Protein AF-V5RVJ2-F1 (afdb_monomer_lite)

pLDDT: mean 89.04, std 14.17, range [38.94, 97.94]

Foldseek 3Di:
DDDQDPVNVFVVVLVVVQVVCCQWQVHRAQWDDWLDWQQADPQRKIWTWTAGPVRFIKIKIAHPPFFFFQLRLVVRCVQQQWAFPDKGHTNNPPCQLQVQLVVVVCVVPVPDPDDDPVSSVVSSSRRTGRMIMTGTDLQGAWGWGQDPVVRGIDTDDGNLSSCCRSPVVVNVPPPPPPDD

Structure (mmCIF, N/CA/C/O backbone):
data_AF-V5RVJ2-F1
#
_entry.id   AF-V5RVJ2-F1
#
loop_
_atom_site.group_PDB
_atom_site.id
_atom_site.type_symbol
_atom_site.label_atom_id
_atom_site.label_alt_id
_atom_site.label_comp_id
_atom_site.label_asym_id
_atom_site.label_entity_id
_atom_site.label_seq_id
_atom_site.pdbx_PDB_ins_code
_atom_site.Cartn_x
_atom_site.Cartn_y
_atom_site.Cartn_z
_atom_site.occupancy
_atom_site.B_iso_or_equiv
_atom_site.auth_seq_id
_atom_site.auth_comp_id
_atom_site.auth_asym_id
_atom_site.auth_atom_id
_atom_site.pdbx_PDB_model_num
ATOM 1 N N . MET A 1 1 ? -22.132 25.259 12.468 1.00 43.28 1 MET A N 1
ATOM 2 C CA . MET A 1 1 ? -20.931 24.402 12.434 1.00 43.28 1 MET A CA 1
ATOM 3 C C . MET A 1 1 ? -21.399 22.993 12.768 1.00 43.28 1 MET A C 1
ATOM 5 O O . MET A 1 1 ? -21.755 22.756 13.912 1.00 43.28 1 MET A O 1
ATOM 9 N N . LEU A 1 2 ? -21.585 22.130 11.766 1.00 46.47 2 LEU A N 1
ATOM 10 C CA . LEU A 1 2 ? -22.086 20.766 11.983 1.00 46.47 2 LEU A CA 1
ATOM 11 C C . LEU A 1 2 ? -20.946 19.912 12.546 1.00 46.47 2 LEU A C 1
ATOM 13 O O . LEU A 1 2 ? -19.918 19.755 11.891 1.00 46.47 2 LEU A O 1
ATOM 17 N N . ILE A 1 3 ? -21.116 19.410 13.768 1.00 58.00 3 ILE A N 1
ATOM 18 C CA . ILE A 1 3 ? -20.239 18.393 14.349 1.00 58.00 3 ILE A CA 1
ATOM 19 C C . ILE A 1 3 ? -20.640 17.080 13.679 1.00 58.00 3 ILE A C 1
ATOM 21 O O . ILE A 1 3 ? -21.699 16.540 13.980 1.00 58.00 3 ILE A O 1
ATOM 25 N N . MET A 1 4 ? -19.837 16.619 12.722 1.00 71.25 4 MET A N 1
ATOM 26 C CA . MET A 1 4 ? -20.039 15.315 12.095 1.00 71.25 4 MET A CA 1
ATOM 27 C C . MET A 1 4 ? -19.813 14.231 13.151 1.00 71.25 4 MET A C 1
ATOM 29 O O . MET A 1 4 ? -18.797 14.246 13.851 1.00 71.25 4 MET A O 1
ATOM 33 N N . THR A 1 5 ? -20.769 13.321 13.303 1.00 81.06 5 THR A N 1
ATOM 34 C CA . THR A 1 5 ? -20.652 12.225 14.269 1.00 81.06 5 THR A CA 1
ATOM 35 C C . THR A 1 5 ? -19.598 11.211 13.809 1.00 81.06 5 THR A C 1
ATOM 37 O O . THR A 1 5 ? -19.308 11.094 12.617 1.00 81.06 5 THR A O 1
ATOM 40 N N . ASN A 1 6 ? -19.015 10.448 14.741 1.00 80.50 6 ASN A N 1
ATOM 41 C CA . ASN A 1 6 ? -18.033 9.404 14.408 1.00 80.50 6 ASN A CA 1
ATOM 42 C C . ASN A 1 6 ? -18.618 8.359 13.428 1.00 80.50 6 ASN A C 1
ATOM 44 O O . ASN A 1 6 ? -17.943 7.919 12.498 1.00 80.50 6 ASN A O 1
ATOM 48 N N . LEU A 1 7 ? -19.911 8.042 13.568 1.00 82.75 7 LEU A N 1
ATOM 49 C CA . LEU A 1 7 ? -20.615 7.135 12.663 1.00 82.75 7 LEU A CA 1
ATOM 50 C C . LEU A 1 7 ? -20.716 7.702 11.239 1.00 82.75 7 LEU A C 1
ATOM 52 O O . LEU A 1 7 ? -20.408 6.999 10.279 1.00 82.75 7 LEU A O 1
ATOM 56 N N . GLU A 1 8 ? -21.109 8.970 11.096 1.00 87.44 8 GLU A N 1
ATOM 57 C CA . GLU A 1 8 ? -21.184 9.637 9.789 1.00 87.44 8 GLU A CA 1
ATOM 58 C C . GLU A 1 8 ? -19.806 9.746 9.128 1.00 87.44 8 GLU A C 1
ATOM 60 O O . GLU A 1 8 ? -19.687 9.511 7.924 1.00 87.44 8 GLU A O 1
ATOM 65 N N . TYR A 1 9 ? -18.760 10.047 9.910 1.00 87.88 9 TYR A N 1
ATOM 66 C CA . TYR A 1 9 ? -17.377 10.031 9.429 1.00 87.88 9 TYR A CA 1
ATOM 67 C C . TYR A 1 9 ? -17.012 8.656 8.867 1.00 87.88 9 TYR A C 1
ATOM 69 O O . TYR A 1 9 ? -16.593 8.553 7.716 1.00 87.88 9 TYR A O 1
ATOM 77 N N . THR A 1 10 ? -17.221 7.601 9.658 1.00 88.94 10 THR A N 1
ATOM 78 C CA . THR A 1 10 ? -16.851 6.230 9.293 1.00 88.94 10 THR A CA 1
ATOM 79 C C . THR A 1 10 ? -17.588 5.769 8.039 1.00 88.94 10 THR A C 1
ATOM 81 O O . THR A 1 10 ? -16.970 5.244 7.117 1.00 88.94 10 THR A O 1
ATOM 84 N N . GLN A 1 11 ? -18.893 6.033 7.938 1.00 91.25 11 GLN A N 1
ATOM 85 C CA . GLN A 1 11 ? -19.680 5.692 6.749 1.00 91.25 11 GLN A CA 1
ATOM 86 C C . GLN A 1 11 ? -19.203 6.436 5.499 1.00 91.25 11 GLN A C 1
ATOM 88 O O . GLN A 1 11 ? -19.099 5.839 4.424 1.00 91.25 11 GLN A O 1
ATOM 93 N N . ARG A 1 12 ? -18.897 7.734 5.629 1.00 93.06 12 ARG A N 1
ATOM 94 C CA . ARG A 1 12 ? -18.332 8.518 4.526 1.00 93.06 12 ARG A CA 1
ATOM 95 C C . ARG A 1 12 ? -16.988 7.942 4.098 1.00 93.06 12 ARG A C 1
ATOM 97 O O . ARG A 1 12 ? -16.764 7.739 2.909 1.00 93.06 12 ARG A O 1
ATOM 104 N N . ARG A 1 13 ? -16.126 7.629 5.063 1.00 94.31 13 ARG A N 1
ATOM 105 C CA . ARG A 1 13 ? -14.786 7.117 4.800 1.00 94.31 13 ARG A CA 1
ATOM 106 C C . ARG A 1 13 ? -14.802 5.739 4.149 1.00 94.31 13 ARG A C 1
ATOM 108 O O . ARG A 1 13 ? -14.086 5.517 3.181 1.00 94.31 13 ARG A O 1
ATOM 115 N N . ILE A 1 14 ? -15.671 4.843 4.609 1.00 94.38 14 ILE A N 1
ATOM 116 C CA . ILE A 1 14 ? -15.899 3.538 3.977 1.00 94.38 14 ILE A CA 1
ATOM 117 C C . ILE A 1 14 ? -16.297 3.706 2.507 1.00 94.38 14 ILE A C 1
ATOM 119 O O . ILE A 1 14 ? -15.772 2.995 1.649 1.00 94.38 14 ILE A O 1
ATOM 123 N N . ARG A 1 15 ? -17.175 4.667 2.193 1.00 94.44 15 ARG A N 1
ATOM 124 C CA . ARG A 1 15 ? -17.547 4.962 0.802 1.00 94.44 15 ARG A CA 1
ATOM 125 C C . ARG A 1 15 ? -16.342 5.438 -0.011 1.00 94.44 15 ARG A C 1
ATOM 127 O O . ARG A 1 15 ? -16.067 4.866 -1.055 1.00 94.44 15 ARG A O 1
ATOM 134 N N . GLU A 1 16 ? -15.581 6.404 0.502 1.00 94.31 16 GLU A N 1
ATOM 135 C CA . GLU A 1 16 ? -14.368 6.911 -0.161 1.00 94.31 16 GLU A CA 1
ATOM 136 C C . GLU A 1 16 ? -13.342 5.797 -0.437 1.00 94.31 16 GLU A C 1
ATOM 138 O O . GLU A 1 16 ? -12.762 5.730 -1.522 1.00 94.31 16 GLU A O 1
ATOM 143 N N . LEU A 1 17 ? -13.119 4.900 0.527 1.00 94.50 17 LEU A N 1
ATOM 144 C CA . LEU A 1 17 ? -12.194 3.773 0.383 1.00 94.50 17 LEU A CA 1
ATOM 145 C C . LEU A 1 17 ? -12.724 2.716 -0.596 1.00 94.50 17 LEU A C 1
ATOM 147 O O . LEU A 1 17 ? -11.939 2.137 -1.349 1.00 94.50 17 LEU A O 1
ATOM 151 N N . THR A 1 18 ? -14.042 2.501 -0.633 1.00 94.56 18 THR A N 1
ATOM 152 C CA . THR A 1 18 ? -14.694 1.628 -1.621 1.00 94.56 18 THR A CA 1
ATOM 153 C C . THR A 1 18 ? -14.470 2.174 -3.030 1.00 94.56 18 THR A C 1
ATOM 155 O O . THR A 1 18 ? -13.933 1.460 -3.878 1.00 94.56 18 THR A O 1
ATOM 158 N N . ASP A 1 19 ? -14.761 3.456 -3.249 1.00 94.44 19 ASP A N 1
ATOM 159 C CA . ASP A 1 19 ? -14.569 4.130 -4.538 1.00 94.44 19 ASP A CA 1
ATOM 160 C C . ASP A 1 19 ? -13.088 4.110 -4.954 1.00 94.44 19 ASP A C 1
ATOM 162 O O . ASP A 1 19 ? -12.749 3.803 -6.097 1.00 94.44 19 ASP A O 1
ATOM 166 N N . THR A 1 20 ? -12.179 4.350 -4.002 1.00 93.75 20 THR A N 1
ATOM 167 C CA . THR A 1 20 ? -10.724 4.277 -4.219 1.00 93.75 20 THR A CA 1
ATOM 168 C C . THR A 1 20 ? -10.294 2.871 -4.645 1.00 93.75 20 THR A C 1
ATOM 170 O O . THR A 1 20 ? -9.480 2.714 -5.561 1.00 93.75 20 THR A O 1
ATOM 173 N N . SER A 1 21 ? -10.838 1.832 -4.002 1.00 92.75 21 SER A N 1
ATOM 174 C CA . SER A 1 21 ? -10.527 0.442 -4.343 1.00 92.75 21 SER A CA 1
ATOM 175 C C . SER A 1 21 ? -10.986 0.086 -5.761 1.00 92.75 21 SER A C 1
ATOM 177 O O . SER A 1 21 ? -10.228 -0.511 -6.531 1.00 92.75 21 SER A O 1
ATOM 179 N N . GLU A 1 22 ? -12.175 0.542 -6.161 1.00 93.88 22 GLU A N 1
ATOM 180 C CA . GLU A 1 22 ? -12.688 0.347 -7.512 1.00 93.88 22 GLU A CA 1
ATOM 181 C C . GLU A 1 22 ? -11.846 1.103 -8.542 1.00 93.88 22 GLU A C 1
ATOM 183 O O . GLU A 1 22 ? -11.364 0.503 -9.505 1.00 93.88 22 GLU A O 1
ATOM 188 N N . GLN A 1 23 ? -11.585 2.387 -8.295 1.00 93.12 23 GLN A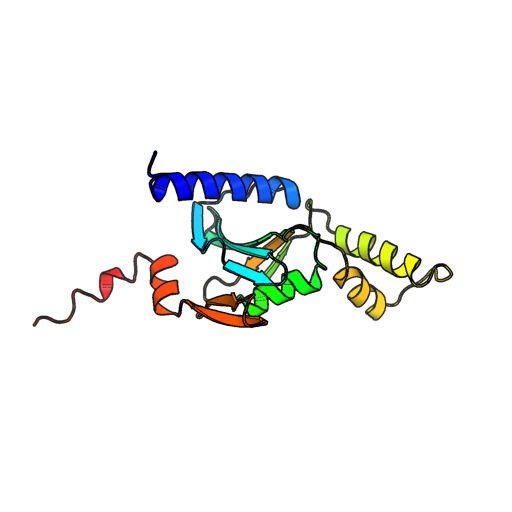 N 1
ATOM 189 C CA . GLN A 1 23 ? -10.816 3.248 -9.187 1.00 93.12 23 GLN A CA 1
ATOM 190 C C . GLN A 1 23 ? -9.419 2.681 -9.474 1.00 93.12 23 GLN A C 1
ATOM 192 O O . GLN A 1 23 ? -9.002 2.605 -10.633 1.00 93.12 23 GLN A O 1
ATOM 197 N N . TYR A 1 24 ? -8.678 2.295 -8.432 1.00 92.56 24 TYR A N 1
ATOM 198 C CA . TYR A 1 24 ? -7.276 1.903 -8.581 1.00 92.56 24 TYR A CA 1
ATOM 199 C C . TYR A 1 24 ? -7.061 0.415 -8.805 1.00 92.56 24 TYR A C 1
ATOM 201 O O . TYR A 1 24 ? -6.011 0.061 -9.332 1.00 92.56 24 TYR A O 1
ATOM 209 N N . PHE A 1 25 ? -8.003 -0.457 -8.439 1.00 92.06 25 PHE A N 1
ATOM 210 C CA . PHE A 1 25 ? -7.820 -1.913 -8.522 1.00 92.06 25 PHE A CA 1
ATOM 211 C C . PHE A 1 25 ? -8.886 -2.615 -9.361 1.00 92.06 25 PHE A C 1
ATOM 213 O O . PHE A 1 25 ? -8.806 -3.829 -9.532 1.00 92.06 25 PHE A O 1
ATOM 220 N N . GLY A 1 26 ? -9.854 -1.881 -9.919 1.00 88.12 26 GLY A N 1
ATOM 221 C CA . GLY A 1 26 ? -10.938 -2.453 -10.721 1.00 88.12 26 GLY A CA 1
ATOM 222 C C . GLY A 1 26 ? -11.869 -3.354 -9.910 1.00 88.12 26 GLY A C 1
ATOM 223 O O . GLY A 1 26 ? -12.541 -4.215 -10.476 1.00 88.12 26 GLY A O 1
ATOM 224 N N . ARG A 1 27 ? -11.865 -3.211 -8.579 1.00 84.00 27 ARG A N 1
ATOM 225 C CA . ARG A 1 27 ? -12.690 -3.988 -7.656 1.00 84.00 27 ARG A CA 1
ATOM 226 C C . ARG A 1 27 ? -13.152 -3.100 -6.512 1.00 84.00 27 ARG A C 1
ATOM 228 O O . ARG A 1 27 ? -12.333 -2.718 -5.685 1.00 84.00 27 ARG A O 1
ATOM 235 N N . ALA A 1 28 ? -14.457 -2.864 -6.432 1.00 88.25 28 ALA A N 1
ATOM 236 C CA . ALA A 1 28 ? -15.076 -2.304 -5.241 1.00 88.25 28 ALA A CA 1
ATOM 237 C C . ALA A 1 28 ? -14.987 -3.331 -4.102 1.00 88.25 28 ALA A C 1
ATOM 239 O O . ALA A 1 28 ? -15.585 -4.411 -4.170 1.00 88.25 28 ALA A O 1
ATOM 240 N N . LEU A 1 29 ? -14.187 -3.038 -3.080 1.00 88.88 29 LEU A N 1
ATOM 241 C CA . LEU A 1 29 ? -14.184 -3.827 -1.855 1.00 88.88 29 LEU A CA 1
ATOM 242 C C . LEU A 1 29 ? -15.490 -3.596 -1.099 1.00 88.88 29 LEU A C 1
ATOM 244 O O . LEU A 1 29 ? -15.879 -2.463 -0.839 1.00 88.88 29 LEU A O 1
ATOM 248 N N . GLU A 1 30 ? -16.146 -4.679 -0.694 1.00 92.50 30 GLU A N 1
ATOM 249 C CA . GLU A 1 30 ? -17.307 -4.600 0.190 1.00 92.50 30 GLU A CA 1
ATOM 250 C C . GLU A 1 30 ? -16.841 -4.442 1.640 1.00 92.50 30 GLU A C 1
ATOM 252 O O . GLU A 1 30 ? -16.854 -5.401 2.414 1.00 92.50 30 GLU A O 1
ATOM 257 N N . ILE A 1 31 ? -16.377 -3.238 1.974 1.00 93.62 31 ILE A N 1
ATOM 258 C CA . ILE A 1 31 ? -15.823 -2.906 3.288 1.00 93.62 31 ILE A CA 1
ATOM 259 C C . ILE A 1 31 ? -16.935 -2.974 4.341 1.00 93.62 31 ILE A C 1
ATOM 261 O O . ILE A 1 31 ? -17.958 -2.297 4.213 1.00 93.62 31 ILE A O 1
ATOM 265 N N . THR A 1 32 ? -16.732 -3.776 5.384 1.00 92.81 32 THR A N 1
ATOM 266 C CA . THR A 1 32 ? -17.629 -3.834 6.549 1.00 92.81 32 THR A CA 1
ATOM 267 C C . THR A 1 32 ? -17.139 -2.951 7.674 1.00 92.81 32 THR A C 1
ATOM 269 O O . THR A 1 32 ? -17.929 -2.222 8.266 1.00 92.81 32 THR A O 1
ATOM 272 N N . ASP A 1 33 ? -15.834 -2.992 7.923 1.00 92.06 33 ASP A N 1
ATOM 273 C CA . ASP A 1 33 ? -15.218 -2.380 9.089 1.00 92.06 33 ASP A CA 1
ATOM 274 C C . ASP A 1 33 ? -13.962 -1.623 8.675 1.00 92.06 33 ASP A C 1
ATOM 276 O O . ASP A 1 33 ? -13.124 -2.122 7.917 1.00 92.06 33 ASP A O 1
ATOM 280 N N . LEU A 1 34 ? -13.844 -0.404 9.194 1.00 94.38 34 LEU A N 1
ATOM 281 C CA . LEU A 1 34 ? -12.648 0.419 9.110 1.00 94.38 34 LEU A CA 1
ATOM 282 C C . LEU A 1 34 ? -11.960 0.371 10.475 1.00 94.38 34 LEU A C 1
ATOM 284 O O . LEU A 1 34 ? -12.455 0.954 11.436 1.00 94.38 34 LEU A O 1
ATOM 288 N N . HIS A 1 35 ? -10.836 -0.336 10.550 1.00 93.81 35 HIS A N 1
ATOM 289 C CA . HIS A 1 35 ? -10.123 -0.586 11.806 1.00 93.81 35 HIS A CA 1
ATOM 290 C C . HIS A 1 35 ? -9.205 0.571 12.161 1.00 93.81 35 HIS A C 1
ATOM 292 O O . HIS A 1 35 ? -9.229 1.098 13.268 1.00 93.81 35 HIS A O 1
ATOM 298 N N . PHE A 1 36 ? -8.401 0.983 11.187 1.00 95.12 36 PHE A N 1
ATOM 299 C CA . PHE A 1 36 ? -7.477 2.095 11.327 1.00 95.12 36 PHE A CA 1
ATOM 300 C C . PHE A 1 36 ? -7.506 2.919 10.052 1.00 95.12 36 PHE A C 1
ATOM 302 O O . PHE A 1 36 ? -7.591 2.376 8.952 1.00 95.12 36 PHE A O 1
ATOM 309 N N . ASP A 1 37 ? -7.409 4.230 10.198 1.00 94.44 37 ASP A N 1
ATOM 310 C CA . ASP A 1 37 ? -7.463 5.161 9.082 1.00 94.44 37 ASP A CA 1
ATOM 311 C C . ASP A 1 37 ? -6.396 6.239 9.234 1.00 94.44 37 ASP A C 1
ATOM 313 O O . ASP A 1 37 ? -5.932 6.509 10.344 1.00 94.44 37 ASP A O 1
ATOM 317 N N . ASP A 1 38 ? -6.004 6.826 8.105 1.00 93.62 38 ASP A N 1
ATOM 318 C CA . ASP A 1 38 ? -5.046 7.929 8.021 1.00 93.62 38 ASP A CA 1
ATOM 319 C C . ASP A 1 38 ? -3.735 7.686 8.798 1.00 93.62 38 ASP A C 1
ATOM 321 O O . ASP A 1 38 ? -3.142 8.587 9.402 1.00 93.62 38 ASP A O 1
ATOM 325 N N . ILE A 1 39 ? -3.233 6.446 8.767 1.00 96.75 39 ILE A N 1
ATOM 326 C CA . ILE A 1 39 ? -1.910 6.138 9.305 1.00 96.75 39 ILE A CA 1
ATOM 327 C C . ILE A 1 39 ? -0.880 6.731 8.346 1.00 96.75 39 ILE A C 1
ATOM 329 O O . ILE A 1 39 ? -0.688 6.238 7.232 1.00 96.75 39 ILE A O 1
ATOM 333 N N . ASN A 1 40 ? -0.200 7.789 8.787 1.00 97.12 40 ASN A N 1
ATOM 334 C CA . ASN A 1 40 ? 0.837 8.424 7.980 1.00 97.12 40 ASN A CA 1
ATOM 335 C C . ASN A 1 40 ? 1.951 7.437 7.614 1.00 97.12 40 ASN A C 1
ATOM 337 O O . ASN A 1 40 ? 2.505 6.744 8.471 1.00 97.12 40 ASN A O 1
ATOM 341 N N . ALA A 1 41 ? 2.339 7.479 6.350 1.00 97.12 41 ALA A N 1
ATOM 342 C CA . ALA A 1 41 ? 3.528 6.882 5.775 1.00 97.12 41 ALA A CA 1
ATOM 343 C C . ALA A 1 41 ? 4.356 7.988 5.079 1.00 97.12 41 ALA A C 1
ATOM 345 O O . ALA A 1 41 ? 3.854 9.098 4.899 1.00 97.12 41 ALA A O 1
ATOM 346 N N . PRO A 1 42 ? 5.624 7.729 4.712 1.00 96.12 42 PRO A N 1
ATOM 347 C CA . PRO A 1 42 ? 6.466 8.724 4.051 1.00 96.12 42 PRO A CA 1
ATOM 348 C C . PRO A 1 42 ? 5.843 9.314 2.781 1.00 96.12 42 PRO A C 1
ATOM 350 O O . PRO A 1 42 ? 5.106 8.632 2.067 1.00 96.12 42 PRO A O 1
ATOM 353 N N . HIS A 1 43 ? 6.241 10.545 2.452 1.00 94.44 43 HIS A N 1
ATOM 354 C CA . HIS A 1 43 ? 5.807 11.261 1.245 1.00 94.44 43 HIS A CA 1
ATOM 355 C C . HIS A 1 43 ? 4.291 11.467 1.190 1.00 94.44 43 HIS A C 1
ATOM 357 O O . HIS A 1 43 ? 3.676 11.277 0.137 1.00 94.44 43 HIS A O 1
ATOM 363 N N . GLU A 1 44 ? 3.702 11.852 2.328 1.00 95.12 44 GLU A N 1
ATOM 364 C CA . GLU A 1 44 ? 2.267 12.155 2.449 1.00 95.12 44 GLU A CA 1
ATOM 365 C C . GLU A 1 44 ? 1.362 10.951 2.128 1.00 95.12 44 GLU A C 1
ATOM 367 O O . GLU A 1 44 ? 0.168 11.116 1.878 1.00 95.12 44 GLU A O 1
ATOM 372 N N . ALA A 1 45 ? 1.916 9.736 2.098 1.00 96.56 45 ALA A N 1
ATOM 373 C CA . ALA A 1 45 ? 1.128 8.540 1.875 1.00 96.56 45 ALA A CA 1
ATOM 374 C C . ALA A 1 45 ? 0.296 8.215 3.123 1.00 96.56 45 ALA A C 1
ATOM 376 O O . ALA A 1 45 ? 0.741 8.407 4.255 1.00 96.56 45 ALA A O 1
ATOM 377 N N . LEU A 1 46 ? -0.905 7.686 2.913 1.00 97.31 46 LEU A N 1
ATOM 378 C CA . LEU A 1 46 ? -1.820 7.292 3.981 1.00 97.31 46 LEU A CA 1
ATOM 379 C C . LEU A 1 46 ? -2.145 5.810 3.861 1.00 97.31 46 LEU A C 1
ATOM 381 O O . LEU A 1 46 ? -2.357 5.307 2.755 1.00 97.31 46 LEU A O 1
ATOM 385 N N . ILE A 1 47 ? -2.168 5.122 5.000 1.00 97.94 47 ILE A N 1
ATOM 386 C CA . ILE A 1 47 ? -2.553 3.716 5.104 1.00 97.94 47 ILE A CA 1
ATOM 387 C C . ILE A 1 47 ? -3.877 3.628 5.865 1.00 97.94 47 ILE A C 1
ATOM 389 O O . ILE A 1 47 ? -3.987 4.133 6.982 1.00 97.94 47 ILE A O 1
ATOM 393 N N . SER A 1 48 ? -4.842 2.926 5.278 1.00 97.81 48 SER A N 1
ATOM 394 C CA . SER A 1 48 ? -6.090 2.526 5.932 1.00 97.81 48 SER A CA 1
ATOM 395 C C . SER A 1 48 ? -6.136 0.999 6.036 1.00 97.81 48 SER A C 1
ATOM 397 O O . SER A 1 48 ? -5.794 0.294 5.082 1.00 97.81 48 SER A O 1
ATOM 399 N N . ILE A 1 49 ? -6.547 0.482 7.194 1.00 97.19 49 ILE A N 1
ATOM 400 C CA . ILE A 1 49 ? -6.710 -0.946 7.482 1.00 97.19 49 ILE A CA 1
ATOM 401 C C . ILE A 1 49 ? -8.194 -1.233 7.657 1.00 97.19 49 ILE A C 1
ATOM 403 O O . ILE A 1 49 ? -8.871 -0.592 8.458 1.00 97.19 49 ILE A O 1
ATOM 407 N N . LEU A 1 50 ? -8.691 -2.212 6.913 1.00 95.88 50 LEU A N 1
ATOM 408 C CA . LEU A 1 50 ? -10.117 -2.486 6.791 1.00 95.88 50 LEU A CA 1
ATOM 409 C C . LEU A 1 50 ? -10.386 -3.981 6.643 1.00 95.88 50 LEU A C 1
ATOM 411 O O . LEU A 1 50 ? -9.485 -4.737 6.272 1.00 95.88 50 LEU A O 1
ATOM 415 N N . SER A 1 51 ? -11.625 -4.397 6.885 1.00 95.12 51 SER A N 1
ATOM 416 C CA . SER A 1 51 ? -12.091 -5.754 6.592 1.00 95.12 51 SER A CA 1
ATOM 417 C C . SER A 1 51 ? -13.237 -5.761 5.591 1.00 95.12 51 SER A C 1
ATOM 419 O O . SER A 1 51 ? -14.027 -4.819 5.520 1.00 95.12 51 SER A O 1
ATOM 421 N N . ASP A 1 52 ? -13.303 -6.829 4.798 1.00 94.00 52 ASP A N 1
ATOM 422 C CA . ASP A 1 52 ? -14.429 -7.100 3.907 1.00 94.00 52 ASP A CA 1
ATOM 423 C C . ASP A 1 52 ? -15.473 -8.024 4.555 1.00 94.00 52 ASP A C 1
ATOM 425 O O . ASP A 1 52 ? -15.251 -8.626 5.609 1.00 94.00 52 ASP A O 1
ATOM 429 N N . LYS A 1 53 ? -16.612 -8.206 3.878 1.00 90.25 53 LYS A N 1
ATOM 430 C CA . LYS A 1 53 ? -17.670 -9.140 4.311 1.00 90.25 53 LYS A CA 1
ATOM 431 C C . LYS A 1 53 ? -17.226 -10.598 4.419 1.00 90.25 53 LYS A C 1
ATOM 433 O O . LYS A 1 53 ? -17.929 -11.395 5.037 1.00 90.25 53 LYS A O 1
ATOM 438 N N . GLN A 1 54 ? -16.117 -10.976 3.786 1.00 90.75 54 GLN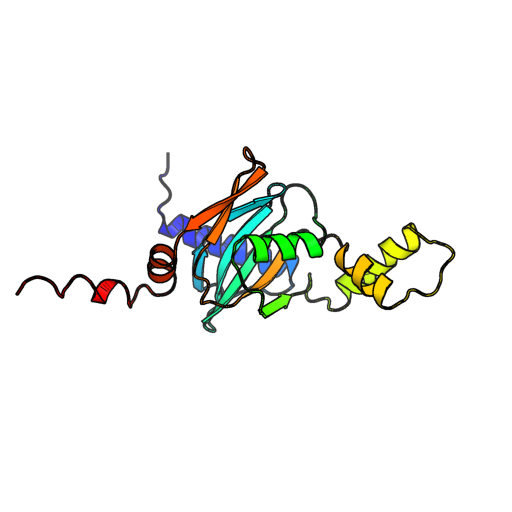 A N 1
ATOM 439 C CA . GLN A 1 54 ? -15.559 -12.322 3.881 1.00 90.75 54 GLN A CA 1
ATOM 440 C C . GLN A 1 54 ? -14.647 -12.484 5.111 1.00 90.75 54 GLN A C 1
ATOM 442 O O . GLN A 1 54 ? -14.146 -13.583 5.353 1.00 90.75 54 GLN A O 1
ATOM 447 N N . GLY A 1 55 ? -14.449 -11.421 5.897 1.00 89.75 55 GLY A N 1
ATOM 448 C CA . GLY A 1 55 ? -13.596 -11.410 7.082 1.00 89.75 55 GLY A CA 1
ATOM 449 C C . GLY A 1 55 ? -12.107 -11.297 6.754 1.00 89.75 55 GLY A C 1
ATOM 450 O O . GLY A 1 55 ? -11.269 -11.558 7.616 1.00 89.75 55 GLY A O 1
ATOM 451 N N . TYR A 1 56 ? -11.741 -10.942 5.520 1.00 94.56 56 TYR A N 1
ATOM 452 C CA . TYR A 1 56 ? -10.347 -10.704 5.167 1.00 94.56 56 TYR A CA 1
ATOM 453 C C . TYR A 1 56 ? -9.937 -9.277 5.507 1.00 94.56 56 TYR A C 1
ATOM 455 O O . TYR A 1 56 ? -10.659 -8.329 5.214 1.00 94.56 56 TYR A O 1
ATOM 463 N N . THR A 1 57 ? -8.737 -9.132 6.069 1.00 95.81 57 THR A N 1
ATOM 464 C CA . THR A 1 57 ? -8.153 -7.827 6.388 1.00 95.81 57 THR A CA 1
ATOM 465 C C . THR A 1 57 ? -7.261 -7.342 5.254 1.00 95.81 57 THR A C 1
ATOM 467 O O . THR A 1 57 ? -6.406 -8.071 4.733 1.00 95.81 57 THR A O 1
ATOM 470 N N . TYR A 1 58 ? -7.458 -6.084 4.881 1.00 96.88 58 TYR A N 1
ATOM 471 C CA . TYR A 1 58 ? -6.713 -5.399 3.843 1.00 96.88 58 TYR A CA 1
ATOM 472 C C . TYR A 1 58 ? -6.045 -4.149 4.394 1.00 96.88 58 TYR A C 1
ATOM 474 O O . TYR A 1 58 ? -6.574 -3.481 5.278 1.00 96.88 58 TYR A O 1
ATOM 482 N N . ALA A 1 59 ? -4.902 -3.814 3.808 1.00 97.44 59 ALA A N 1
ATOM 483 C CA . ALA A 1 59 ? -4.302 -2.499 3.912 1.00 97.44 59 ALA A CA 1
ATOM 484 C C . ALA A 1 59 ? -4.357 -1.817 2.544 1.00 97.44 59 ALA A C 1
ATOM 486 O O . ALA A 1 59 ? -3.891 -2.375 1.542 1.00 97.44 59 ALA A O 1
ATOM 487 N N . LEU A 1 60 ? -4.918 -0.614 2.514 1.00 96.81 60 LEU A N 1
ATOM 488 C CA . LEU A 1 60 ? -4.919 0.267 1.358 1.00 96.81 60 LEU A CA 1
ATOM 489 C C . LEU A 1 60 ? -3.945 1.409 1.627 1.00 96.81 60 LEU A C 1
ATOM 491 O O . LEU A 1 60 ? -4.110 2.152 2.586 1.00 96.81 60 LEU A O 1
ATOM 495 N N . VAL A 1 61 ? -2.932 1.537 0.778 1.00 97.00 61 VAL A N 1
ATOM 496 C CA . VAL A 1 61 ? -1.986 2.651 0.797 1.00 97.00 61 VAL A CA 1
ATOM 497 C C . VAL A 1 61 ? -2.317 3.571 -0.360 1.00 97.00 61 VAL A C 1
ATOM 499 O O . VAL A 1 61 ? -2.300 3.128 -1.508 1.00 97.00 61 VAL A O 1
ATOM 502 N N . VAL A 1 62 ? -2.566 4.842 -0.081 1.00 96.06 62 VAL A N 1
ATOM 503 C CA . VAL A 1 62 ? -2.743 5.879 -1.100 1.00 96.06 62 VAL A CA 1
ATOM 504 C C . VAL A 1 62 ? -1.538 6.805 -1.029 1.00 96.06 62 VAL A C 1
ATOM 506 O O . VAL A 1 62 ? -1.232 7.351 0.027 1.00 96.06 62 VAL A O 1
ATOM 509 N N . ALA A 1 63 ? -0.814 6.939 -2.139 1.00 94.94 63 ALA A N 1
ATOM 510 C CA . ALA A 1 63 ? 0.276 7.897 -2.252 1.00 94.94 63 ALA A CA 1
ATOM 511 C C . ALA A 1 63 ? -0.278 9.328 -2.200 1.00 94.94 63 ALA A C 1
ATOM 513 O O . ALA A 1 63 ? -1.396 9.573 -2.657 1.00 94.94 63 ALA A O 1
ATOM 514 N N . GLY A 1 64 ? 0.520 10.266 -1.686 1.00 92.62 64 GLY A N 1
ATOM 515 C CA . GLY A 1 64 ? 0.166 11.682 -1.667 1.00 92.62 64 GLY A CA 1
ATOM 516 C C . GLY A 1 64 ? 0.205 12.326 -3.056 1.00 92.62 64 GLY A C 1
ATOM 517 O O . GLY A 1 64 ? -0.263 11.778 -4.056 1.00 92.62 64 GLY A O 1
ATOM 518 N N . SER A 1 65 ? 0.813 13.506 -3.149 1.00 90.00 65 SER A N 1
ATOM 519 C CA . SER A 1 65 ? 0.807 14.321 -4.375 1.00 90.00 65 SER A CA 1
ATOM 520 C C . SER A 1 65 ? 1.456 13.681 -5.616 1.00 90.00 65 SER A C 1
ATOM 522 O O . SER A 1 65 ? 1.237 14.160 -6.732 1.00 90.00 65 SER A O 1
ATOM 524 N N . ARG A 1 66 ? 2.263 12.620 -5.465 1.00 92.25 66 ARG A N 1
ATOM 525 C CA . ARG A 1 66 ? 2.951 11.945 -6.580 1.00 92.25 66 ARG A CA 1
ATOM 526 C C . ARG A 1 66 ? 2.903 10.421 -6.453 1.00 92.25 66 ARG A C 1
ATOM 528 O O . ARG A 1 66 ? 3.116 9.921 -5.344 1.00 92.25 66 ARG A O 1
ATOM 535 N N . PRO A 1 67 ? 2.761 9.686 -7.576 1.00 94.00 67 PRO A N 1
ATOM 536 C CA . PRO A 1 67 ? 2.905 8.237 -7.588 1.00 94.00 67 PRO A CA 1
ATOM 537 C C . PRO A 1 67 ? 4.247 7.803 -6.996 1.00 94.00 67 PRO A C 1
ATOM 539 O O . PRO A 1 67 ? 5.289 8.377 -7.319 1.00 94.00 67 PRO A O 1
ATOM 542 N N . GLN A 1 68 ? 4.222 6.761 -6.172 1.00 95.31 68 GLN A N 1
ATOM 543 C CA . GLN A 1 68 ? 5.417 6.189 -5.555 1.00 95.31 68 GLN A CA 1
ATOM 544 C C . GLN A 1 68 ? 5.778 4.857 -6.218 1.00 95.31 68 GLN A C 1
ATOM 546 O O . GLN A 1 68 ? 4.891 4.156 -6.716 1.00 95.31 68 GLN A O 1
ATOM 551 N N . PRO A 1 69 ? 7.059 4.459 -6.226 1.00 95.75 69 PRO A N 1
ATOM 552 C CA . PRO A 1 69 ? 7.444 3.123 -6.654 1.00 95.75 69 PRO A CA 1
ATOM 553 C C . PRO A 1 69 ? 6.711 2.048 -5.848 1.00 95.75 69 PRO A C 1
ATOM 555 O O . PRO A 1 69 ? 6.641 2.114 -4.619 1.00 95.75 69 PRO A O 1
ATOM 558 N N . TYR A 1 70 ? 6.235 1.006 -6.528 1.00 93.44 70 TYR A N 1
ATOM 559 C CA . TYR A 1 70 ? 5.572 -0.138 -5.895 1.00 93.44 70 TYR A CA 1
ATOM 560 C C . TYR A 1 70 ? 6.372 -0.724 -4.720 1.00 93.44 70 TYR A C 1
ATOM 562 O O . TYR A 1 70 ? 5.817 -1.045 -3.665 1.00 93.44 70 TYR A O 1
ATOM 570 N N . ARG A 1 71 ? 7.699 -0.821 -4.871 1.00 94.88 71 ARG A N 1
ATOM 571 C CA . ARG A 1 71 ? 8.587 -1.307 -3.808 1.00 94.88 71 ARG A CA 1
ATOM 572 C C . ARG A 1 71 ? 8.519 -0.466 -2.537 1.00 94.88 71 ARG A C 1
ATOM 574 O O . ARG A 1 71 ? 8.696 -1.019 -1.458 1.00 94.88 71 ARG A O 1
ATOM 581 N N . ASP A 1 72 ? 8.309 0.841 -2.659 1.00 96.00 72 ASP A N 1
ATOM 582 C CA . ASP A 1 72 ? 8.334 1.757 -1.525 1.00 96.00 72 ASP A CA 1
ATOM 583 C C . ASP A 1 72 ? 6.985 1.731 -0.803 1.00 96.00 72 ASP A C 1
ATOM 585 O O . ASP A 1 72 ? 6.973 1.557 0.412 1.00 96.00 72 ASP A O 1
ATOM 589 N N . LEU A 1 73 ? 5.864 1.676 -1.533 1.00 95.31 73 LEU A N 1
ATOM 590 C CA . LEU A 1 73 ? 4.547 1.406 -0.934 1.00 95.31 73 LEU A CA 1
ATOM 591 C C . LEU A 1 73 ? 4.525 0.071 -0.169 1.00 95.31 73 LEU A C 1
ATOM 593 O O . LEU A 1 73 ? 4.027 -0.008 0.954 1.00 95.31 73 LEU A O 1
ATOM 597 N N . ARG A 1 74 ? 5.138 -0.982 -0.729 1.00 95.38 74 ARG A N 1
ATOM 598 C CA . ARG A 1 74 ? 5.279 -2.276 -0.039 1.00 95.38 74 ARG A CA 1
ATOM 599 C C . ARG A 1 74 ? 6.148 -2.174 1.218 1.00 95.38 74 ARG A C 1
ATOM 601 O O . ARG A 1 74 ? 5.858 -2.836 2.215 1.00 95.38 74 ARG A O 1
ATOM 608 N N . LYS A 1 75 ? 7.216 -1.370 1.188 1.00 96.44 75 LYS A N 1
ATOM 609 C CA . LYS A 1 75 ? 8.031 -1.108 2.383 1.00 96.44 75 LYS A CA 1
ATOM 610 C C . LYS A 1 75 ? 7.230 -0.367 3.445 1.00 96.44 75 LYS A C 1
ATOM 612 O O . LYS A 1 75 ? 7.402 -0.705 4.607 1.00 96.44 75 LYS A O 1
ATOM 617 N N . TYR A 1 76 ? 6.357 0.574 3.078 1.00 97.50 76 TYR A N 1
ATOM 618 C CA . TYR A 1 76 ? 5.534 1.298 4.053 1.00 97.50 76 TYR A CA 1
ATOM 619 C C . TYR A 1 76 ? 4.648 0.349 4.849 1.00 97.50 76 TYR A C 1
ATOM 621 O O . TYR A 1 76 ? 4.658 0.419 6.069 1.00 97.50 76 TYR A O 1
ATOM 629 N N . LEU A 1 77 ? 3.983 -0.601 4.184 1.00 97.56 77 LEU A N 1
ATOM 630 C CA . LEU A 1 77 ? 3.189 -1.631 4.864 1.00 97.56 77 LEU A CA 1
ATOM 631 C C . LEU A 1 77 ? 4.025 -2.427 5.872 1.00 97.56 77 LEU A C 1
ATOM 633 O O . LEU A 1 77 ? 3.647 -2.560 7.032 1.00 97.56 77 LEU A O 1
ATOM 637 N N . LYS A 1 78 ? 5.204 -2.897 5.452 1.00 97.12 78 LYS A N 1
ATOM 638 C CA . LYS A 1 78 ? 6.105 -3.644 6.337 1.00 97.12 78 LYS A CA 1
ATOM 639 C C . LYS A 1 78 ? 6.584 -2.793 7.517 1.00 97.12 78 LYS A C 1
ATOM 641 O O . LYS A 1 78 ? 6.634 -3.273 8.643 1.00 97.12 78 LYS A O 1
ATOM 646 N N . SER A 1 79 ? 6.956 -1.541 7.264 1.00 97.62 79 SER A N 1
ATOM 647 C CA . SER A 1 79 ? 7.420 -0.611 8.294 1.00 97.62 79 SER A CA 1
ATOM 648 C C . SER A 1 79 ? 6.308 -0.155 9.237 1.00 97.62 79 SER A C 1
ATOM 650 O O . SER A 1 79 ? 6.611 0.177 10.378 1.00 97.62 79 SER A O 1
ATOM 652 N N . ALA A 1 80 ? 5.049 -0.205 8.798 1.00 97.56 80 ALA A N 1
ATOM 653 C CA . ALA A 1 80 ? 3.880 0.004 9.642 1.00 97.56 80 ALA A CA 1
ATOM 654 C C . ALA A 1 80 ? 3.625 -1.165 10.612 1.00 97.56 80 ALA A C 1
ATOM 656 O O . ALA A 1 80 ? 2.772 -1.039 11.480 1.00 97.56 80 ALA A O 1
ATOM 657 N N . GLY A 1 81 ? 4.359 -2.280 10.499 1.00 97.00 81 GLY A N 1
ATOM 658 C CA . GLY A 1 81 ? 4.165 -3.481 11.320 1.00 97.00 81 GLY A CA 1
ATOM 659 C C . GLY A 1 81 ? 3.240 -4.525 10.689 1.00 97.00 81 GLY A C 1
ATOM 660 O O . GLY A 1 81 ? 2.857 -5.480 11.357 1.00 97.00 81 GLY A O 1
ATOM 661 N N . LEU A 1 82 ? 2.889 -4.370 9.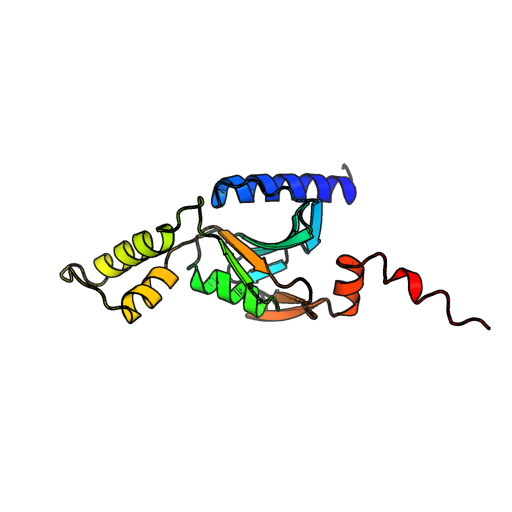407 1.00 97.38 82 LEU A N 1
ATOM 662 C CA . LEU A 1 82 ? 1.937 -5.244 8.725 1.00 97.38 82 LEU A CA 1
ATOM 663 C C . LEU A 1 82 ? 2.654 -6.355 7.955 1.00 97.38 82 LEU A C 1
ATOM 665 O O . LEU A 1 82 ? 3.572 -6.109 7.162 1.00 97.38 82 LEU A O 1
ATOM 669 N N . GLU A 1 83 ? 2.181 -7.585 8.131 1.00 96.38 83 GLU A N 1
ATOM 670 C CA . GLU A 1 83 ? 2.603 -8.719 7.318 1.00 96.38 83 GLU A CA 1
ATOM 671 C C . GLU A 1 83 ? 1.739 -8.821 6.058 1.00 96.38 83 GLU A C 1
ATOM 673 O O . GLU A 1 83 ? 0.527 -9.018 6.113 1.00 96.38 83 GLU A O 1
ATOM 678 N N . VAL A 1 84 ? 2.375 -8.675 4.896 1.00 96.25 84 VAL A N 1
ATOM 679 C CA . VAL A 1 84 ? 1.704 -8.723 3.593 1.00 96.25 84 VAL A CA 1
ATOM 680 C C . VAL A 1 84 ? 1.605 -10.166 3.109 1.00 96.25 84 VAL A C 1
ATOM 682 O O . VAL A 1 84 ? 2.611 -10.756 2.714 1.00 96.25 84 VAL A O 1
ATOM 685 N N . LEU A 1 85 ? 0.380 -10.687 3.036 1.00 96.25 85 LEU A N 1
ATOM 686 C CA . LEU A 1 85 ? 0.089 -12.024 2.511 1.00 96.25 85 LEU A CA 1
ATOM 687 C C . LEU A 1 85 ? -0.022 -12.024 0.983 1.00 96.25 85 LEU A C 1
ATOM 689 O O . LEU A 1 85 ? 0.439 -12.945 0.311 1.00 96.25 85 LEU A O 1
ATOM 693 N N . LYS A 1 86 ? -0.655 -10.991 0.416 1.00 93.94 86 LYS A N 1
ATOM 694 C CA . LYS A 1 86 ? -0.841 -10.852 -1.035 1.00 93.94 86 LYS A CA 1
ATOM 695 C C . LYS A 1 86 ? -0.964 -9.389 -1.430 1.00 93.94 86 LYS A C 1
ATOM 697 O O . LYS A 1 86 ? -1.764 -8.669 -0.850 1.00 93.94 86 LYS A O 1
ATOM 702 N N . MET A 1 87 ? -0.242 -8.981 -2.469 1.00 92.62 87 MET A N 1
ATOM 703 C CA . MET A 1 87 ? -0.415 -7.672 -3.107 1.00 92.62 87 MET A CA 1
ATOM 704 C C . MET A 1 87 ? -1.357 -7.792 -4.305 1.00 92.62 87 MET A C 1
ATOM 706 O O . MET A 1 87 ? -1.315 -8.791 -5.027 1.00 92.62 87 MET A O 1
ATOM 710 N N . TYR A 1 88 ? -2.187 -6.775 -4.524 1.00 91.75 88 TYR A N 1
ATOM 711 C CA . TYR A 1 88 ? -3.078 -6.693 -5.677 1.00 91.75 88 TYR A CA 1
ATOM 712 C C . TYR A 1 88 ? -2.518 -5.708 -6.705 1.00 91.75 88 TYR A C 1
ATOM 714 O O . TYR A 1 88 ? -2.123 -4.599 -6.330 1.00 91.75 88 TYR A O 1
ATOM 722 N N . PRO A 1 89 ? -2.457 -6.092 -7.990 1.00 88.94 89 PRO A N 1
ATOM 723 C CA . PRO A 1 89 ? -1.999 -5.184 -9.025 1.00 88.94 89 PRO A CA 1
ATOM 724 C C . PRO A 1 89 ? -3.047 -4.095 -9.311 1.00 88.94 89 PRO A C 1
ATOM 726 O O . PRO A 1 89 ? -4.250 -4.362 -9.204 1.00 88.94 89 PRO A O 1
ATOM 729 N N . PRO A 1 90 ? -2.614 -2.886 -9.712 1.00 90.69 90 PRO A N 1
ATOM 730 C CA . PRO A 1 90 ? -3.516 -1.830 -10.151 1.00 90.69 90 PRO A CA 1
ATOM 731 C C . PRO A 1 90 ? -4.414 -2.277 -11.308 1.00 90.69 90 PRO A C 1
ATOM 733 O O . PRO A 1 90 ? -3.991 -3.035 -12.178 1.00 90.69 90 PRO A O 1
ATOM 736 N N . HIS A 1 91 ? -5.653 -1.794 -11.318 1.00 89.06 91 HIS A N 1
ATOM 737 C CA . HIS A 1 91 ? -6.688 -2.049 -12.323 1.00 89.06 91 HIS A CA 1
ATOM 738 C C . HIS A 1 91 ? -6.925 -3.536 -12.634 1.00 89.06 91 HIS A C 1
ATOM 740 O O . HIS A 1 91 ? -7.382 -3.870 -13.724 1.00 89.06 91 HIS A O 1
ATOM 746 N N . ASN A 1 92 ? -6.583 -4.430 -11.698 1.00 87.00 92 ASN A N 1
ATOM 747 C CA . ASN A 1 92 ? -6.586 -5.879 -11.895 1.00 87.00 92 ASN A CA 1
ATOM 748 C C . ASN A 1 92 ? -5.698 -6.350 -13.077 1.00 87.00 92 ASN A C 1
ATOM 750 O O . ASN A 1 92 ? -5.858 -7.461 -13.583 1.00 87.00 92 ASN A O 1
ATOM 754 N N . ASP A 1 93 ? -4.739 -5.522 -13.503 1.00 90.56 93 ASP A N 1
ATOM 755 C CA . ASP A 1 93 ? -3.804 -5.797 -14.596 1.00 90.56 93 ASP A CA 1
ATOM 756 C C . ASP A 1 93 ? -2.571 -6.531 -14.048 1.00 90.56 93 ASP A C 1
ATOM 758 O O . ASP A 1 93 ? -1.635 -5.922 -13.527 1.00 90.56 93 ASP A O 1
ATOM 762 N N . GLN A 1 94 ? -2.558 -7.862 -14.171 1.00 89.19 94 GLN A N 1
ATOM 763 C CA . GLN A 1 94 ? -1.444 -8.707 -13.708 1.00 89.19 94 GLN A CA 1
ATOM 764 C C . GLN A 1 94 ? -0.107 -8.363 -14.390 1.00 89.19 94 GLN A C 1
ATOM 766 O O . GLN A 1 94 ? 0.954 -8.601 -13.816 1.00 89.19 94 GLN A O 1
ATOM 771 N N . GLU A 1 95 ? -0.148 -7.750 -15.576 1.00 92.94 95 GLU A N 1
ATOM 772 C CA . GLU A 1 95 ? 1.028 -7.352 -16.350 1.00 92.94 95 GLU A CA 1
ATOM 773 C C . GLU A 1 95 ? 1.442 -5.896 -16.089 1.00 92.94 95 GLU A C 1
ATOM 775 O O . GLU A 1 95 ? 2.453 -5.439 -16.628 1.00 92.94 95 GLU A O 1
ATOM 780 N N . TYR A 1 96 ? 0.717 -5.153 -15.239 1.00 93.38 96 TYR A N 1
ATOM 781 C CA . TYR A 1 96 ? 0.964 -3.729 -14.987 1.00 93.38 96 TYR A CA 1
ATOM 782 C C . TYR A 1 96 ? 2.427 -3.455 -14.626 1.00 93.38 96 TYR A C 1
ATOM 784 O O . TYR A 1 96 ? 3.102 -2.637 -15.259 1.00 93.38 96 TYR A O 1
ATOM 792 N N . PHE A 1 97 ? 2.940 -4.171 -13.621 1.00 93.38 97 PHE A N 1
ATOM 793 C CA . PHE A 1 97 ? 4.301 -3.978 -13.124 1.00 93.38 97 PHE A CA 1
ATOM 794 C C . PHE A 1 97 ? 5.354 -4.380 -14.156 1.00 93.38 97 PHE A C 1
ATOM 796 O O . PHE A 1 97 ? 6.385 -3.718 -14.269 1.00 93.38 97 PHE A O 1
ATOM 803 N N . VAL A 1 98 ? 5.093 -5.432 -14.933 1.00 93.81 98 VAL A N 1
ATOM 804 C CA . VAL A 1 98 ? 5.997 -5.913 -15.987 1.00 93.81 98 VAL A CA 1
ATOM 805 C C . VAL A 1 98 ? 6.074 -4.899 -17.120 1.00 93.81 98 VAL A C 1
ATOM 807 O O . VAL A 1 98 ? 7.171 -4.506 -17.521 1.00 93.81 98 VAL A O 1
ATOM 810 N N . ARG A 1 99 ? 4.923 -4.409 -17.588 1.00 94.75 99 ARG A N 1
ATOM 811 C CA . ARG A 1 99 ? 4.820 -3.393 -18.639 1.00 94.75 99 ARG A CA 1
ATOM 812 C C . ARG A 1 99 ? 5.512 -2.094 -18.235 1.00 94.75 99 ARG A C 1
ATOM 814 O O . ARG A 1 99 ? 6.395 -1.634 -18.957 1.00 94.75 99 ARG A O 1
ATOM 821 N N . ARG A 1 100 ? 5.195 -1.553 -17.053 1.00 95.38 100 ARG A N 1
ATOM 822 C CA . ARG A 1 100 ? 5.844 -0.338 -16.528 1.00 95.38 100 ARG A CA 1
ATOM 823 C C . ARG A 1 100 ? 7.332 -0.537 -16.271 1.00 95.38 100 ARG A C 1
ATOM 825 O O . ARG A 1 100 ? 8.130 0.320 -16.633 1.00 95.38 100 ARG A O 1
ATOM 832 N N . GLY A 1 101 ? 7.727 -1.678 -15.713 1.00 95.25 101 GLY A N 1
ATOM 833 C CA . GLY A 1 101 ? 9.137 -2.005 -15.526 1.00 95.25 101 GLY A CA 1
ATOM 834 C C . GLY A 1 101 ? 9.900 -2.022 -16.850 1.00 95.25 101 GLY A C 1
ATOM 835 O O . GLY A 1 101 ? 10.998 -1.477 -16.932 1.00 95.25 101 GLY A O 1
ATOM 836 N N . ARG A 1 102 ? 9.306 -2.587 -17.907 1.00 94.88 102 ARG A N 1
ATOM 837 C CA . ARG A 1 102 ? 9.930 -2.654 -19.233 1.00 94.88 102 ARG A CA 1
ATOM 838 C C . ARG A 1 102 ? 10.110 -1.267 -19.840 1.00 94.88 102 ARG A C 1
ATOM 840 O O . ARG A 1 102 ? 11.167 -0.997 -20.400 1.00 94.88 102 ARG A O 1
ATOM 847 N N . GLU A 1 103 ? 9.110 -0.397 -19.708 1.00 95.19 103 GLU A N 1
ATOM 848 C CA . GLU A 1 103 ? 9.202 1.008 -20.126 1.00 95.19 103 GLU A CA 1
ATOM 849 C C . GLU A 1 103 ? 10.391 1.703 -19.441 1.00 95.19 103 GLU A C 1
ATOM 851 O O . GLU A 1 103 ? 11.225 2.299 -20.119 1.00 95.19 103 GLU A O 1
ATOM 856 N N . ILE A 1 104 ? 10.526 1.553 -18.119 1.00 95.81 104 ILE A N 1
ATOM 857 C CA . ILE A 1 104 ? 11.624 2.154 -17.341 1.00 95.81 104 ILE A CA 1
ATOM 858 C C . ILE A 1 104 ? 12.984 1.555 -17.744 1.00 95.81 104 ILE A C 1
ATOM 860 O O . ILE A 1 104 ? 13.963 2.285 -17.902 1.00 95.81 104 ILE A O 1
ATOM 864 N N . PHE A 1 105 ? 13.063 0.236 -17.947 1.00 96.44 105 PHE A N 1
ATOM 865 C CA . PHE A 1 105 ? 14.291 -0.426 -18.396 1.00 96.44 105 PHE A CA 1
ATOM 866 C C . PHE A 1 105 ? 14.744 0.087 -19.767 1.00 96.44 105 PHE A C 1
ATOM 868 O O . PHE A 1 105 ? 15.913 0.426 -19.934 1.00 96.44 105 PHE A O 1
ATOM 875 N N . LEU A 1 106 ? 13.830 0.177 -20.737 1.00 95.50 106 LEU A N 1
ATOM 876 C CA . LEU A 1 106 ? 14.144 0.640 -22.091 1.00 95.50 106 LEU A CA 1
ATOM 877 C C . LEU A 1 106 ? 14.493 2.131 -22.127 1.00 95.50 106 LEU A C 1
ATOM 879 O O . LEU A 1 106 ? 15.292 2.537 -22.963 1.00 95.50 106 LEU A O 1
ATOM 883 N N . GLN A 1 107 ? 13.958 2.943 -21.211 1.00 95.19 107 GLN A N 1
ATOM 884 C CA . GLN A 1 107 ? 14.405 4.329 -21.040 1.00 95.19 107 GLN A CA 1
ATOM 885 C C . GLN A 1 107 ? 15.858 4.406 -20.550 1.00 95.19 107 GLN A C 1
ATOM 887 O O . GLN A 1 107 ? 16.615 5.251 -21.022 1.00 95.19 107 GLN A O 1
ATOM 892 N N . ALA A 1 108 ? 16.264 3.519 -19.636 1.00 95.38 108 ALA A N 1
ATOM 893 C CA . ALA A 1 108 ? 17.638 3.459 -19.134 1.00 95.38 108 ALA A CA 1
ATOM 894 C C . ALA A 1 108 ? 18.619 2.815 -20.135 1.00 95.38 108 ALA A C 1
ATOM 896 O O . ALA A 1 108 ? 19.774 3.231 -20.219 1.00 95.38 108 ALA A O 1
ATOM 897 N N . TYR A 1 109 ? 18.164 1.821 -20.908 1.00 95.50 109 TYR A N 1
ATOM 898 C CA . TYR A 1 109 ? 18.976 1.059 -21.865 1.00 95.50 109 TYR A CA 1
ATOM 899 C C . TYR A 1 109 ? 18.278 0.876 -23.231 1.00 95.50 109 TYR A C 1
ATOM 901 O O . TYR A 1 109 ? 17.918 -0.250 -23.589 1.00 95.50 109 TYR A O 1
ATOM 909 N N . PRO A 1 110 ? 18.138 1.935 -24.053 1.00 93.06 110 PRO A N 1
ATOM 910 C CA . PRO A 1 110 ? 17.342 1.892 -25.289 1.00 93.06 110 PRO A CA 1
ATOM 911 C C . PRO A 1 110 ? 17.798 0.859 -26.328 1.00 93.06 110 PRO A C 1
ATOM 913 O O . PRO A 1 110 ? 16.992 0.360 -27.107 1.00 93.06 110 PRO A O 1
ATOM 916 N N . GLY A 1 111 ? 19.092 0.522 -26.346 1.00 94.50 111 GLY A N 1
ATOM 917 C CA . GLY A 1 111 ? 19.668 -0.444 -27.288 1.00 94.50 111 GLY A CA 1
ATOM 918 C C . GLY A 1 111 ? 19.507 -1.914 -26.884 1.00 94.50 111 GLY A C 1
ATOM 919 O O . GLY A 1 111 ? 19.911 -2.796 -27.641 1.00 94.50 111 GLY A O 1
ATOM 920 N N . ARG A 1 112 ? 18.961 -2.211 -25.696 1.00 92.69 112 ARG A N 1
ATOM 921 C CA . ARG A 1 112 ? 18.810 -3.589 -25.212 1.00 92.69 112 ARG A CA 1
ATOM 922 C C . ARG A 1 112 ? 17.410 -4.117 -25.496 1.00 92.69 112 ARG A C 1
ATOM 924 O O . ARG A 1 112 ? 16.414 -3.551 -25.070 1.00 92.69 112 ARG A O 1
ATOM 931 N N . THR A 1 113 ? 17.345 -5.270 -26.154 1.00 84.62 113 THR A N 1
ATOM 932 C CA . THR A 1 113 ? 16.085 -5.974 -26.453 1.00 84.62 113 THR A CA 1
ATOM 933 C C . THR A 1 113 ? 15.715 -7.023 -25.405 1.00 84.62 113 THR A C 1
ATOM 935 O O . THR A 1 113 ? 14.558 -7.432 -25.332 1.00 84.62 113 THR A O 1
ATOM 938 N N . HIS A 1 114 ? 16.677 -7.422 -24.567 1.00 89.75 114 HIS A N 1
ATOM 939 C CA . HIS A 1 114 ? 16.516 -8.442 -23.534 1.00 89.75 114 HIS A CA 1
ATOM 940 C C . HIS A 1 114 ? 16.993 -7.926 -22.173 1.00 89.75 114 HIS A C 1
ATOM 942 O O . HIS A 1 114 ? 18.080 -7.348 -22.045 1.00 89.75 114 HIS A O 1
ATOM 948 N N . TRP A 1 115 ? 16.185 -8.205 -21.155 1.00 94.00 115 TRP A N 1
ATOM 949 C CA . TRP A 1 115 ? 16.487 -7.991 -19.743 1.00 94.00 115 TRP A CA 1
ATOM 950 C C . TRP A 1 115 ? 16.450 -9.319 -18.976 1.00 94.00 115 TRP A C 1
ATOM 952 O O . TRP A 1 115 ? 15.646 -10.208 -19.262 1.00 94.00 115 TRP A O 1
ATOM 962 N N . THR A 1 116 ? 17.367 -9.460 -18.032 1.00 94.88 116 THR A N 1
ATOM 963 C CA . THR A 1 116 ? 17.545 -10.614 -17.143 1.00 94.88 116 THR A CA 1
ATOM 964 C C . THR A 1 116 ? 16.461 -10.663 -16.062 1.00 94.88 116 THR A C 1
ATOM 966 O O . THR A 1 116 ? 15.772 -9.676 -15.819 1.00 94.88 116 THR A O 1
ATOM 969 N N . GLU A 1 117 ? 16.329 -11.787 -15.352 1.00 94.69 117 GLU A N 1
ATOM 970 C CA . GLU A 1 117 ? 15.388 -11.902 -14.221 1.00 94.69 117 GLU A CA 1
ATOM 971 C C . GLU A 1 117 ? 15.679 -10.906 -13.088 1.00 94.69 117 GLU A C 1
ATOM 973 O O . GLU A 1 117 ? 14.760 -10.345 -12.493 1.00 94.69 117 GLU A O 1
ATOM 978 N N . LEU A 1 118 ? 16.958 -10.621 -12.817 1.00 94.50 118 LEU A N 1
ATOM 979 C CA . LEU A 1 118 ? 1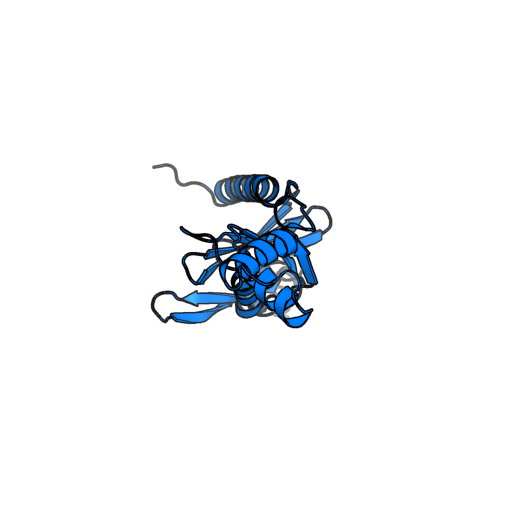7.342 -9.611 -11.828 1.00 94.50 118 LEU A CA 1
ATOM 980 C C . LEU A 1 118 ? 16.856 -8.215 -12.243 1.00 94.50 118 LEU A C 1
ATOM 982 O O . LEU A 1 118 ? 16.307 -7.479 -11.424 1.00 94.50 118 LEU A O 1
ATOM 986 N N . GLU A 1 119 ? 17.021 -7.871 -13.520 1.00 95.56 119 GLU A N 1
ATOM 987 C CA . GLU A 1 119 ? 16.554 -6.601 -14.079 1.00 95.56 119 GLU A CA 1
ATOM 988 C C . GLU A 1 119 ? 15.026 -6.526 -14.066 1.00 95.56 119 GLU A C 1
ATOM 990 O O . GLU A 1 119 ? 14.482 -5.519 -13.620 1.00 95.56 119 GLU A O 1
ATOM 995 N N . LYS A 1 120 ? 14.326 -7.599 -14.457 1.00 94.38 120 LYS A N 1
ATOM 996 C CA . LYS A 1 120 ? 12.861 -7.680 -14.354 1.00 94.38 120 LYS A CA 1
ATOM 997 C C . LYS A 1 120 ? 12.399 -7.358 -12.939 1.00 94.38 120 LYS A C 1
ATOM 999 O O . LYS A 1 120 ? 11.606 -6.437 -12.755 1.00 94.38 120 LYS A O 1
ATOM 1004 N N . ASN A 1 121 ? 12.932 -8.056 -11.937 1.00 92.94 121 ASN A N 1
ATOM 1005 C CA . ASN A 1 121 ? 12.574 -7.848 -10.533 1.00 92.94 121 ASN A CA 1
ATOM 1006 C C . ASN A 1 121 ? 12.868 -6.420 -10.063 1.00 92.94 121 ASN A C 1
ATOM 1008 O O . ASN A 1 121 ? 12.040 -5.797 -9.403 1.00 92.94 121 ASN A O 1
ATOM 1012 N N . TYR A 1 122 ? 14.029 -5.874 -10.424 1.00 95.25 122 TYR A N 1
ATOM 1013 C CA . TYR A 1 122 ? 14.392 -4.513 -10.053 1.00 95.25 122 TYR A CA 1
ATOM 1014 C C . TYR A 1 122 ? 13.460 -3.471 -10.688 1.00 95.25 122 TYR A C 1
ATOM 1016 O O . TYR A 1 122 ? 12.868 -2.662 -9.974 1.00 95.25 122 TYR A O 1
ATOM 1024 N N . TYR A 1 123 ? 13.284 -3.497 -12.008 1.00 96.06 123 TYR A N 1
ATOM 1025 C CA . TYR A 1 123 ? 12.548 -2.465 -12.738 1.00 96.06 123 TYR A CA 1
ATOM 1026 C C . TYR A 1 123 ? 11.031 -2.557 -12.556 1.00 96.06 123 TYR A C 1
ATOM 1028 O O . TYR A 1 123 ? 10.373 -1.526 -12.442 1.00 96.06 123 TYR A O 1
ATOM 1036 N N . THR A 1 124 ? 10.462 -3.760 -12.443 1.00 94.81 124 THR A N 1
ATOM 1037 C CA . THR A 1 124 ? 9.050 -3.929 -12.040 1.00 94.81 124 THR A CA 1
ATOM 1038 C C . THR A 1 124 ? 8.775 -3.310 -10.673 1.00 94.81 124 THR A C 1
ATOM 1040 O O . THR A 1 124 ? 7.746 -2.668 -10.474 1.00 94.81 124 THR A O 1
ATOM 1043 N N . SER A 1 125 ? 9.727 -3.415 -9.741 1.00 94.19 125 SER A N 1
ATOM 1044 C CA . SER A 1 125 ? 9.613 -2.815 -8.409 1.00 94.19 125 SER A CA 1
ATOM 1045 C C . SER A 1 125 ? 9.618 -1.275 -8.425 1.00 94.19 125 SER A C 1
ATOM 1047 O O . SER A 1 125 ? 9.161 -0.647 -7.467 1.00 94.19 125 SER A O 1
ATOM 1049 N N . LEU A 1 126 ? 10.107 -0.669 -9.515 1.00 95.94 126 LEU A N 1
ATOM 1050 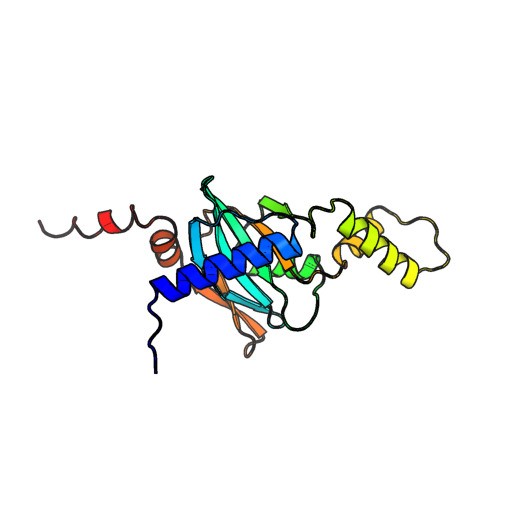C CA . LEU A 1 126 ? 10.124 0.778 -9.744 1.00 95.94 126 LEU A CA 1
ATOM 1051 C C . LEU A 1 126 ? 8.845 1.312 -10.391 1.00 95.94 126 LEU A C 1
ATOM 1053 O O . LEU A 1 126 ? 8.699 2.526 -10.514 1.00 95.94 126 LEU A O 1
ATOM 1057 N N . ALA A 1 127 ? 7.933 0.434 -10.812 1.00 95.06 127 ALA A N 1
ATOM 1058 C CA . ALA A 1 127 ? 6.694 0.840 -11.452 1.00 95.06 127 ALA A CA 1
ATOM 1059 C C . ALA A 1 127 ? 5.922 1.835 -10.558 1.00 95.06 127 ALA A C 1
ATOM 1061 O O . ALA A 1 127 ? 5.635 1.517 -9.396 1.00 95.06 127 ALA A O 1
ATOM 1062 N N . PRO A 1 128 ? 5.590 3.033 -11.074 1.00 94.12 128 PRO A N 1
ATOM 1063 C CA . PRO A 1 128 ? 4.902 4.052 -10.298 1.00 94.12 128 PRO A CA 1
ATOM 1064 C C . PRO A 1 128 ? 3.459 3.629 -10.019 1.00 94.12 128 PRO A C 1
ATOM 1066 O O . PRO A 1 128 ? 2.760 3.130 -10.906 1.00 94.12 128 PRO A O 1
ATOM 1069 N N . CYS A 1 129 ? 3.017 3.844 -8.785 1.00 92.94 129 CYS A N 1
ATOM 1070 C CA . CYS A 1 129 ? 1.689 3.501 -8.297 1.00 92.94 129 CYS A CA 1
ATOM 1071 C C . CYS A 1 129 ? 1.126 4.660 -7.477 1.00 92.94 129 CYS A C 1
ATOM 1073 O O . CYS A 1 129 ? 1.798 5.180 -6.586 1.00 92.94 129 CYS A O 1
ATOM 1075 N N . GLN A 1 130 ? -0.116 5.047 -7.763 1.00 94.19 130 GLN A N 1
ATOM 1076 C CA . GLN A 1 130 ? -0.834 6.024 -6.942 1.00 94.19 130 GLN A CA 1
ATOM 1077 C C . GLN A 1 130 ? -1.448 5.374 -5.696 1.00 94.19 130 GLN A C 1
ATOM 1079 O O . GLN A 1 130 ? -1.633 6.037 -4.683 1.00 94.19 130 GLN A O 1
ATOM 1084 N N . ALA A 1 131 ? -1.727 4.073 -5.750 1.00 94.31 131 ALA A N 1
ATOM 1085 C CA . ALA A 1 131 ? -2.197 3.305 -4.612 1.00 94.31 131 ALA A CA 1
ATOM 1086 C C . ALA A 1 131 ? -1.629 1.881 -4.642 1.00 94.31 131 ALA A C 1
ATOM 1088 O O . ALA A 1 131 ? -1.285 1.357 -5.705 1.00 94.31 131 ALA A O 1
ATOM 1089 N N . ALA A 1 132 ? -1.562 1.244 -3.476 1.00 94.31 132 ALA A N 1
ATOM 1090 C CA . ALA A 1 132 ? -1.280 -0.176 -3.322 1.00 94.31 132 ALA A CA 1
ATOM 1091 C C . ALA A 1 132 ? -2.303 -0.810 -2.378 1.00 94.31 132 ALA A C 1
ATOM 1093 O O . ALA A 1 132 ? -2.600 -0.261 -1.324 1.00 94.31 132 ALA A O 1
ATOM 1094 N N . MET A 1 133 ? -2.810 -1.983 -2.742 1.00 95.44 133 MET A N 1
ATOM 1095 C CA . MET A 1 133 ? -3.736 -2.747 -1.916 1.00 95.44 133 MET A CA 1
ATOM 1096 C C . MET A 1 133 ? -3.115 -4.097 -1.591 1.00 95.44 133 MET A C 1
ATOM 1098 O O . MET A 1 133 ? -2.602 -4.793 -2.473 1.00 95.44 133 MET A O 1
ATOM 1102 N N . ALA A 1 134 ? -3.172 -4.469 -0.320 1.00 96.12 134 ALA A N 1
ATOM 1103 C CA . ALA A 1 134 ? -2.610 -5.705 0.188 1.00 96.12 134 ALA A CA 1
ATOM 1104 C C . ALA A 1 134 ? -3.631 -6.436 1.049 1.00 96.12 134 ALA A C 1
ATOM 1106 O O . ALA A 1 134 ? -4.272 -5.820 1.890 1.00 96.12 134 ALA A O 1
ATOM 1107 N N . LYS A 1 135 ? -3.736 -7.755 0.890 1.00 96.50 135 LYS A N 1
ATOM 1108 C CA . LYS A 1 135 ? -4.268 -8.617 1.945 1.00 96.50 135 LYS A CA 1
ATOM 1109 C C . LYS A 1 135 ? -3.165 -8.798 2.982 1.00 96.50 135 LYS A C 1
ATOM 1111 O O . LYS A 1 135 ? -2.041 -9.151 2.606 1.00 96.50 135 LYS A O 1
ATOM 1116 N N . ILE A 1 136 ? -3.491 -8.574 4.245 1.00 97.38 136 ILE A N 1
ATOM 1117 C CA . ILE A 1 136 ? -2.540 -8.643 5.357 1.00 97.38 136 ILE A CA 1
ATOM 1118 C C . ILE A 1 136 ? -2.939 -9.722 6.364 1.00 97.38 136 ILE A C 1
ATOM 1120 O O . ILE A 1 136 ? -4.084 -10.180 6.360 1.00 97.38 136 ILE A O 1
ATOM 1124 N N . ASP A 1 137 ? -1.991 -10.144 7.198 1.00 95.19 137 ASP A N 1
ATOM 1125 C CA . ASP A 1 137 ? -2.302 -10.961 8.372 1.00 95.19 137 ASP A CA 1
ATOM 1126 C C . ASP A 1 137 ? -3.084 -10.106 9.386 1.00 95.19 137 ASP A C 1
ATOM 1128 O O . ASP A 1 137 ? -2.610 -9.021 9.737 1.00 95.19 137 ASP A O 1
ATOM 1132 N N . PRO A 1 138 ? -4.271 -10.538 9.852 1.00 91.38 138 PRO A N 1
ATOM 1133 C CA . PRO A 1 138 ? -5.012 -9.817 10.884 1.00 91.38 138 PRO A CA 1
ATOM 1134 C C . PRO A 1 138 ? -4.337 -9.817 12.268 1.00 91.38 138 PRO A C 1
ATOM 1136 O O . PRO A 1 138 ? -4.732 -9.018 13.109 1.00 91.38 138 PRO A O 1
ATOM 1139 N N . HIS A 1 139 ? -3.338 -10.664 12.536 1.00 90.50 139 HIS A N 1
ATOM 1140 C CA . HIS A 1 139 ? -2.729 -10.830 13.868 1.00 90.50 139 HIS A CA 1
ATOM 1141 C C . HIS A 1 139 ? -1.472 -9.973 14.092 1.00 90.50 139 HIS A C 1
ATOM 1143 O O . HIS A 1 139 ? -0.518 -10.403 14.751 1.00 90.50 139 HIS A O 1
ATOM 1149 N N . PHE A 1 140 ? -1.441 -8.755 13.549 1.00 91.44 140 PHE A N 1
ATOM 1150 C CA . PHE A 1 140 ? -0.361 -7.815 13.844 1.00 91.44 140 PHE A CA 1
ATOM 1151 C C . PHE A 1 140 ? -0.482 -7.295 15.285 1.00 91.44 140 PHE A C 1
ATOM 1153 O O . PHE A 1 140 ? -1.577 -7.111 15.806 1.00 91.44 140 PHE A O 1
ATOM 1160 N N . ARG A 1 141 ? 0.658 -7.099 15.955 1.00 91.31 141 ARG A N 1
ATOM 1161 C CA . ARG A 1 141 ? 0.707 -6.764 17.396 1.00 91.31 141 ARG A CA 1
ATOM 1162 C C . ARG A 1 141 ? 1.074 -5.325 17.694 1.00 91.31 141 ARG A C 1
ATOM 1164 O O . ARG A 1 141 ? 0.908 -4.867 18.815 1.00 91.31 141 ARG A O 1
ATOM 1171 N N . GLU A 1 142 ? 1.639 -4.636 16.721 1.00 94.94 142 GLU A N 1
ATOM 1172 C CA . GLU A 1 142 ? 2.044 -3.250 16.858 1.00 94.94 142 GLU A CA 1
ATOM 1173 C C . GLU A 1 142 ? 1.786 -2.563 15.530 1.00 94.94 142 GLU A C 1
ATOM 1175 O O . GLU A 1 142 ? 2.022 -3.142 14.466 1.00 94.94 142 GLU A O 1
ATOM 1180 N N . LEU A 1 143 ? 1.333 -1.318 15.607 1.00 96.69 143 LEU A N 1
ATOM 1181 C CA . LEU A 1 143 ? 1.113 -0.493 14.437 1.00 96.69 143 LEU A CA 1
ATOM 1182 C C . LEU A 1 143 ? 1.950 0.769 14.549 1.00 96.69 143 LEU A C 1
ATOM 1184 O O . LEU A 1 143 ? 1.945 1.467 15.569 1.00 96.69 143 LEU A O 1
ATOM 1188 N N . TYR A 1 144 ? 2.677 1.059 13.480 1.00 97.81 144 TYR A N 1
ATOM 1189 C CA . TYR A 1 144 ? 3.604 2.172 13.415 1.00 97.81 144 TYR A CA 1
ATOM 1190 C C . TYR A 1 144 ? 3.099 3.226 12.438 1.00 97.81 144 TYR A C 1
ATOM 1192 O O . TYR A 1 144 ? 2.654 2.921 11.335 1.00 97.81 144 TYR A O 1
ATOM 1200 N N . ARG A 1 145 ? 3.244 4.486 12.836 1.00 97.38 145 ARG A N 1
ATOM 1201 C CA . ARG A 1 145 ? 2.995 5.671 12.019 1.00 97.38 145 ARG A CA 1
ATOM 1202 C C . ARG A 1 145 ? 4.317 6.340 11.692 1.00 97.38 145 ARG A C 1
ATOM 1204 O O . ARG A 1 145 ? 5.199 6.452 12.546 1.00 97.38 145 ARG A O 1
ATOM 1211 N N . PHE A 1 146 ? 4.449 6.844 10.476 1.00 97.81 146 PHE A N 1
ATOM 1212 C CA . PHE A 1 146 ? 5.579 7.674 10.103 1.00 97.81 146 PHE A CA 1
ATOM 1213 C C . PHE A 1 146 ? 5.416 9.101 10.636 1.00 97.81 146 PHE A C 1
ATOM 1215 O O . PHE A 1 146 ? 4.405 9.770 10.411 1.00 97.81 146 PHE A O 1
ATOM 1222 N N . ASN A 1 147 ? 6.434 9.576 11.348 1.00 96.50 147 ASN A N 1
ATOM 1223 C CA . ASN A 1 147 ? 6.532 10.957 11.786 1.00 96.50 147 ASN A CA 1
ATOM 1224 C C . ASN A 1 147 ? 7.368 11.742 10.769 1.00 96.50 147 ASN A C 1
ATOM 1226 O O . ASN A 1 147 ? 8.592 11.616 10.756 1.00 96.50 147 ASN A O 1
ATOM 1230 N N . GLU A 1 148 ? 6.704 12.560 9.950 1.00 91.56 148 GLU A N 1
ATOM 1231 C CA . GLU A 1 148 ? 7.335 13.387 8.907 1.00 91.56 148 GLU A CA 1
ATOM 1232 C C . GLU A 1 148 ? 8.349 14.394 9.481 1.00 91.56 148 GLU A C 1
ATOM 1234 O O . GLU A 1 148 ? 9.382 14.646 8.871 1.00 91.56 148 GLU A O 1
ATOM 1239 N N . ILE A 1 149 ? 8.114 14.922 10.691 1.00 93.50 149 ILE A N 1
ATOM 1240 C CA . ILE A 1 149 ? 9.029 15.879 11.340 1.00 93.50 149 ILE A CA 1
ATOM 1241 C C . ILE A 1 149 ? 10.315 15.175 11.783 1.00 93.50 149 ILE A C 1
ATOM 1243 O O . ILE A 1 149 ? 11.414 15.694 11.604 1.00 93.50 149 ILE A O 1
ATOM 1247 N N . ALA A 1 150 ? 10.185 13.990 12.380 1.00 94.88 150 ALA A N 1
ATOM 1248 C CA . ALA A 1 150 ? 11.318 13.226 12.897 1.00 94.88 150 ALA A CA 1
ATOM 1249 C C . ALA A 1 150 ? 11.974 12.314 11.844 1.00 94.88 150 ALA A C 1
ATOM 1251 O O . ALA A 1 150 ? 13.011 11.715 12.131 1.00 94.88 150 ALA A O 1
ATOM 1252 N N . GLY A 1 151 ? 11.358 12.152 10.669 1.00 94.94 151 GLY A N 1
ATOM 1253 C CA . GLY A 1 151 ? 11.830 11.277 9.598 1.00 94.94 151 GLY A CA 1
ATOM 1254 C C . GLY A 1 151 ? 11.904 9.796 9.986 1.00 94.94 151 GLY A C 1
ATOM 1255 O O . GLY A 1 151 ? 12.759 9.072 9.476 1.00 94.94 151 GLY A O 1
ATOM 1256 N N . ARG A 1 152 ? 11.065 9.332 10.923 1.00 96.88 152 ARG A N 1
ATOM 1257 C CA . ARG A 1 152 ? 11.120 7.952 11.440 1.00 96.88 152 ARG A CA 1
ATOM 1258 C C . ARG A 1 152 ? 9.750 7.375 11.766 1.00 96.88 152 ARG A C 1
ATOM 1260 O O . ARG A 1 152 ? 8.824 8.098 12.130 1.00 96.88 152 ARG A O 1
ATOM 1267 N N . TRP A 1 153 ? 9.662 6.051 11.697 1.00 97.62 153 TRP A N 1
ATOM 1268 C CA . TRP A 1 153 ? 8.512 5.290 12.178 1.00 97.62 153 TRP A CA 1
ATOM 1269 C C . TRP A 1 153 ? 8.460 5.306 13.705 1.00 97.62 153 TRP A C 1
ATOM 1271 O O . TRP A 1 153 ? 9.488 5.194 14.377 1.00 97.62 153 TRP A O 1
ATOM 1281 N N . GLN A 1 154 ? 7.259 5.465 14.247 1.00 97.06 154 GLN A N 1
ATOM 1282 C CA . GLN A 1 154 ? 6.984 5.493 15.677 1.00 97.06 154 GLN A CA 1
ATOM 1283 C C . GLN A 1 154 ? 5.773 4.619 15.959 1.00 97.06 154 GLN A C 1
ATOM 1285 O O . GLN A 1 154 ? 4.790 4.664 15.221 1.00 97.06 154 GLN A O 1
ATOM 1290 N N . ARG A 1 155 ? 5.838 3.829 17.030 1.00 96.56 155 ARG A N 1
ATOM 1291 C CA . ARG A 1 155 ? 4.698 3.018 17.449 1.00 96.56 155 ARG A CA 1
ATOM 1292 C C . ARG A 1 155 ? 3.540 3.943 17.821 1.00 96.56 155 ARG A C 1
ATOM 1294 O O . ARG A 1 155 ? 3.737 4.893 18.575 1.00 96.56 155 ARG A O 1
ATOM 1301 N N . SER A 1 156 ? 2.371 3.690 17.250 1.00 93.00 156 SER A N 1
ATOM 1302 C CA . SER A 1 156 ? 1.135 4.435 17.517 1.00 93.00 156 SER A CA 1
ATOM 1303 C C . SER A 1 156 ? 0.114 3.613 18.280 1.00 93.00 156 SER A C 1
ATOM 1305 O O . SER A 1 156 ? -0.582 4.185 19.106 1.00 93.00 156 SER A O 1
ATOM 1307 N N . TYR A 1 157 ? 0.073 2.304 18.032 1.00 93.31 157 TYR A N 1
ATOM 1308 C CA . TYR A 1 157 ? -0.830 1.383 18.710 1.00 93.31 157 TYR A CA 1
ATOM 1309 C C . TYR A 1 157 ? -0.053 0.151 19.150 1.00 93.31 157 TYR A C 1
ATOM 1311 O O . TYR A 1 157 ? 0.809 -0.344 18.408 1.00 93.31 157 TYR A O 1
ATOM 1319 N N . ASP A 1 158 ? -0.335 -0.308 20.360 1.00 92.81 158 ASP A N 1
ATOM 1320 C CA . ASP A 1 158 ? 0.173 -1.575 20.864 1.00 92.81 158 ASP A CA 1
ATOM 1321 C C . ASP A 1 158 ? -0.864 -2.698 20.717 1.00 92.81 158 ASP A C 1
ATOM 1323 O O . ASP A 1 158 ? -1.919 -2.538 20.098 1.00 92.81 158 ASP A O 1
ATOM 1327 N N . GLN A 1 159 ? -0.530 -3.871 21.247 1.00 89.75 159 GLN A N 1
ATOM 1328 C CA . GLN A 1 159 ? -1.363 -5.055 21.108 1.00 89.75 159 GLN A CA 1
ATOM 1329 C C . GLN A 1 159 ? -2.745 -4.876 21.755 1.00 89.75 159 GLN A C 1
ATOM 1331 O O . GLN A 1 159 ? -3.723 -5.378 21.210 1.00 89.75 159 GLN A O 1
ATOM 1336 N N . GLN A 1 160 ? -2.845 -4.156 22.878 1.00 88.06 160 GLN A N 1
ATOM 1337 C CA . GLN A 1 160 ? -4.119 -3.961 23.576 1.00 88.06 160 GLN A CA 1
ATOM 1338 C C . GLN A 1 160 ? -5.049 -3.061 22.764 1.00 88.06 160 GLN A C 1
ATOM 1340 O O . GLN A 1 160 ? -6.233 -3.368 22.618 1.00 88.06 160 GLN A O 1
ATOM 1345 N N . ASP A 1 161 ? -4.498 -1.992 22.184 1.00 88.25 161 ASP A N 1
ATOM 1346 C CA . ASP A 1 161 ? -5.236 -1.110 21.281 1.00 88.25 161 ASP A CA 1
ATOM 1347 C C . ASP A 1 161 ? -5.769 -1.884 20.065 1.00 88.25 161 ASP A C 1
ATOM 1349 O O . ASP A 1 161 ? -6.930 -1.741 19.675 1.00 88.25 161 ASP A O 1
ATOM 1353 N N . ILE A 1 162 ? -4.924 -2.734 19.472 1.00 88.06 162 ILE A N 1
ATOM 1354 C CA . ILE A 1 162 ? -5.272 -3.513 18.280 1.00 88.06 162 ILE A CA 1
ATOM 1355 C C . ILE A 1 162 ? -6.344 -4.558 18.589 1.00 88.06 162 ILE A C 1
ATOM 1357 O O . ILE A 1 162 ? -7.309 -4.679 17.834 1.00 88.06 162 ILE A O 1
ATOM 1361 N N . GLU A 1 163 ? -6.219 -5.288 19.696 1.00 87.31 163 GLU A N 1
ATOM 1362 C CA . GLU A 1 163 ? -7.217 -6.277 20.116 1.00 87.31 163 GLU A CA 1
ATOM 1363 C C . GLU A 1 163 ? -8.575 -5.627 20.406 1.00 87.31 163 GLU A C 1
ATOM 1365 O O . GLU A 1 163 ? -9.610 -6.178 20.030 1.00 87.31 163 GLU A O 1
ATOM 1370 N N . ALA A 1 164 ? -8.592 -4.430 21.001 1.00 85.19 164 ALA A N 1
ATOM 1371 C CA . ALA A 1 164 ? -9.829 -3.696 21.253 1.00 85.19 164 ALA A CA 1
ATOM 1372 C C . ALA A 1 164 ? -10.565 -3.299 19.960 1.00 85.19 164 ALA A C 1
ATOM 1374 O O . ALA A 1 164 ? -11.797 -3.296 19.942 1.00 85.19 164 ALA A O 1
ATOM 1375 N N . VAL A 1 165 ? -9.824 -2.991 18.889 1.00 85.44 165 VAL A N 1
ATOM 1376 C CA . VAL A 1 165 ? -10.375 -2.599 17.582 1.00 85.44 165 VAL A CA 1
ATOM 1377 C C . VAL A 1 165 ? -10.781 -3.815 16.748 1.00 85.44 165 VAL A C 1
ATOM 1379 O O . VAL A 1 165 ? -11.894 -3.864 16.233 1.00 85.44 165 VAL A O 1
ATOM 1382 N N . LEU A 1 166 ? -9.896 -4.807 16.618 1.00 79.56 166 LEU A N 1
ATOM 1383 C CA . LEU A 1 166 ? -10.109 -5.962 15.738 1.00 79.56 166 LEU A CA 1
ATOM 1384 C C . LEU A 1 166 ? -10.985 -7.048 16.370 1.00 79.56 166 LEU A C 1
ATOM 1386 O O . LEU A 1 166 ? -11.608 -7.832 15.654 1.00 79.56 166 LEU A O 1
ATOM 1390 N N . MET A 1 167 ? -11.021 -7.132 17.702 1.00 73.69 167 MET A N 1
ATOM 1391 C CA . MET A 1 167 ? -11.728 -8.177 18.446 1.00 73.69 167 MET A CA 1
ATOM 1392 C C . MET A 1 167 ? -12.568 -7.590 19.595 1.00 73.69 167 MET A C 1
ATOM 1394 O O . MET A 1 167 ? -12.413 -7.995 20.753 1.00 73.69 167 MET A O 1
ATOM 1398 N N . PRO A 1 168 ? -13.530 -6.690 19.308 1.00 60.81 168 PRO A N 1
ATOM 1399 C CA . PRO A 1 168 ? -14.283 -5.973 20.343 1.00 60.81 168 PRO A CA 1
ATOM 1400 C C . PRO A 1 168 ? -15.115 -6.893 21.257 1.00 60.81 168 PRO A C 1
ATOM 1402 O O . PRO A 1 168 ? -15.503 -6.502 22.351 1.00 60.81 168 PRO A O 1
ATOM 1405 N N . GLN A 1 169 ? -15.380 -8.135 20.841 1.00 48.88 169 GLN A N 1
ATOM 1406 C CA . GLN A 1 169 ? -16.122 -9.130 21.627 1.00 48.88 169 GLN A CA 1
ATOM 1407 C C . GLN A 1 169 ? -15.277 -9.760 22.758 1.00 48.88 169 GLN A C 1
ATOM 1409 O O . GLN A 1 169 ? -15.840 -10.310 23.702 1.00 48.88 169 GLN A O 1
ATOM 1414 N N . LEU A 1 170 ? -13.939 -9.703 22.683 1.00 50.88 170 LEU A N 1
ATOM 1415 C CA . LEU A 1 170 ? -13.033 -10.304 23.677 1.00 50.88 170 LEU A CA 1
ATOM 1416 C C . LEU A 1 170 ? -12.602 -9.311 24.769 1.00 50.88 170 LEU A C 1
ATOM 1418 O O . LEU A 1 170 ? -12.325 -9.718 25.897 1.00 50.88 170 LEU A O 1
ATOM 1422 N N . SER A 1 171 ? -12.605 -8.009 24.474 1.00 46.81 171 SER A N 1
ATOM 1423 C CA . SER A 1 171 ? -12.196 -6.949 25.407 1.00 46.81 171 SER A CA 1
ATOM 1424 C C . SER A 1 171 ? -13.192 -6.720 26.557 1.00 46.81 171 SER A C 1
ATOM 1426 O O . SER A 1 171 ? -12.793 -6.301 27.643 1.00 46.81 171 SER A O 1
ATOM 1428 N N . TYR A 1 172 ? -14.468 -7.086 26.386 1.00 44.88 172 TYR A N 1
ATOM 1429 C CA . TYR A 1 172 ? -15.487 -7.011 27.446 1.00 44.88 172 TYR A CA 1
ATOM 1430 C C . TYR A 1 172 ? -15.379 -8.116 28.516 1.00 44.88 172 TYR A C 1
ATOM 1432 O O . TYR A 1 172 ? -15.972 -7.986 29.587 1.00 44.88 172 TYR A O 1
ATOM 1440 N N . GLY A 1 173 ? -14.609 -9.184 28.276 1.00 41.41 173 GLY A N 1
ATOM 1441 C CA . GLY A 1 173 ? -14.484 -10.317 29.205 1.00 41.41 173 GLY A CA 1
ATOM 1442 C C . GLY A 1 173 ? -13.520 -10.098 30.377 1.00 41.41 173 GLY A C 1
ATOM 1443 O O . GLY A 1 173 ? -13.596 -10.820 31.369 1.00 41.41 173 GLY A O 1
ATOM 1444 N N . TYR A 1 174 ? -12.633 -9.101 30.302 1.00 44.91 174 TYR A N 1
ATOM 1445 C CA . TYR A 1 174 ? -11.566 -8.911 31.296 1.00 44.91 174 TYR A CA 1
ATOM 1446 C C . TYR A 1 174 ? -11.911 -7.952 32.449 1.00 44.91 174 TYR A C 1
ATOM 1448 O O . TYR A 1 174 ? -11.180 -7.919 33.436 1.00 44.91 174 TYR A O 1
ATOM 1456 N N . GLN A 1 175 ? -13.025 -7.208 32.391 1.00 41.31 175 GLN A N 1
ATOM 1457 C CA . GLN A 1 175 ? -13.393 -6.247 33.449 1.00 41.31 175 GLN A CA 1
ATOM 1458 C C . GLN A 1 175 ? -14.421 -6.748 34.481 1.00 41.31 175 GLN A C 1
ATOM 1460 O O . GLN A 1 175 ? -14.760 -6.000 35.394 1.00 41.31 175 GLN A O 1
ATOM 1465 N N . GLN A 1 176 ? -14.885 -8.002 34.417 1.00 39.38 176 GLN A N 1
ATOM 1466 C CA . GLN A 1 176 ? -15.817 -8.552 35.425 1.00 39.38 176 GLN A CA 1
ATOM 1467 C C . GLN A 1 176 ? -15.200 -9.560 36.412 1.00 39.38 176 GLN A C 1
ATOM 1469 O O . GLN A 1 176 ? -15.911 -10.116 37.243 1.00 39.38 176 GLN A O 1
ATOM 1474 N N . G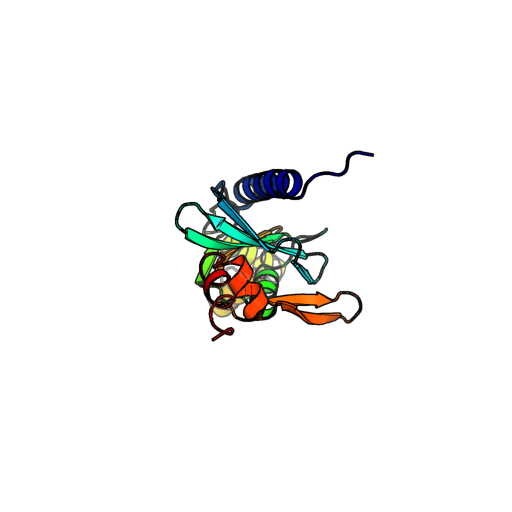LY A 1 177 ? -13.881 -9.768 36.392 1.00 44.16 177 GLY A N 1
ATOM 1475 C CA . GLY A 1 177 ? -13.202 -10.764 37.231 1.00 44.16 177 GLY A CA 1
ATOM 1476 C C . GLY A 1 177 ? -12.221 -10.189 38.254 1.00 44.16 177 GLY A C 1
ATOM 1477 O O . GLY A 1 177 ? -11.086 -10.644 38.295 1.00 44.16 177 GLY A O 1
ATOM 1478 N N . SER A 1 178 ? -12.594 -9.175 39.042 1.00 42.81 178 SER A N 1
ATOM 1479 C CA . SER A 1 178 ? -11.760 -8.701 40.168 1.00 42.81 178 SER A CA 1
ATOM 1480 C C . SER A 1 178 ? -12.568 -7.948 41.236 1.00 42.81 178 SER A C 1
ATOM 1482 O O . SER A 1 178 ? -12.175 -6.871 41.673 1.00 42.81 178 SER A O 1
ATOM 1484 N N . LEU A 1 179 ? -13.702 -8.497 41.665 1.00 42.28 179 LEU A N 1
ATOM 1485 C CA . LEU A 1 179 ? -14.314 -8.160 42.955 1.00 42.28 179 LEU A CA 1
ATOM 1486 C C . LEU A 1 179 ? -14.996 -9.422 43.496 1.00 42.28 179 LEU A C 1
ATOM 1488 O O . LEU A 1 179 ? -16.176 -9.657 43.245 1.00 42.28 179 LEU A O 1
ATOM 1492 N N . ALA A 1 180 ? -14.220 -10.247 44.195 1.00 38.94 180 ALA A N 1
ATOM 1493 C CA . ALA A 1 180 ? -14.699 -11.253 45.135 1.00 38.94 180 ALA A CA 1
ATOM 1494 C C . ALA A 1 180 ? -13.757 -11.255 46.340 1.00 38.94 180 ALA A C 1
ATOM 1496 O O . ALA A 1 180 ? -12.527 -11.212 46.103 1.00 38.94 180 ALA A O 1
#

Sequence (180 aa):
MLIMTNLEYTQRRIRELTDTSEQYFGRALEITDLHFDDINAPHEALISILSDKQGYTYALVVAGSRPQPYRDLRKYLKSAGLEVLKMYPPHNDQEYFVRRGREIFLQAYPGRTHWTELEKNYYTSLAPCQAAMAKIDPHFRELYRFNEIAGRWQRSYDQQDIEAVLMPQLSYGYQQGSLA

Secondary structure (DSSP, 8-state):
-----HHHHHHHHHHHHHHHHHHHHS----EEEEEEEEEEETTTEEEEEEEETTS-EEEEEE-SSS-EEHHHHHHHHHHTT--EEEEEPGGG-TTHHHHHHHHHHHHH-TT-S---HHHHHHHHHT-EESEEEEEE-S----EEEEETTTTEEEEEE-HHHHHHHH-HHHHTTSSSSS--

Radius of gyration: 19.16 Å; chains: 1; bounding box: 42×37×72 Å